Protein AF-A0A2N5H5Q6-F1 (afdb_monomer)

Sequence (59 aa):
MKVYVHEKGIVLAGKAWEVKRKLKEYSRDHMLVQDWVTSVSNTQPVRKSCGKAASFAKI

Secondary structure (DSSP, 8-state):
-EEEEETTEEEEES-HHHHHHHHHHHHHH-SSHHHHHHHHHTTS--------PPP----

pLDDT: mean 76.63, std 14.84, range [43.34, 95.06]

Solvent-accessible surface area (backbone atoms only — not comparable to full-atom values): 3968 Å² total; per-residue (Å²): 118,49,80,47,82,46,99,90,47,75,48,79,50,60,56,71,68,58,53,53,54,51,50,61,54,46,56,74,80,30,94,44,73,66,56,45,48,55,60,53,62,74,67,52,79,74,76,76,73,88,76,71,84,75,84,87,83,77,132

Radius of gyration: 18.69 Å; Cα contacts (8 Å, |Δi|>4): 36; chains: 1; bounding box: 43×50×22 Å

Nearest PDB structur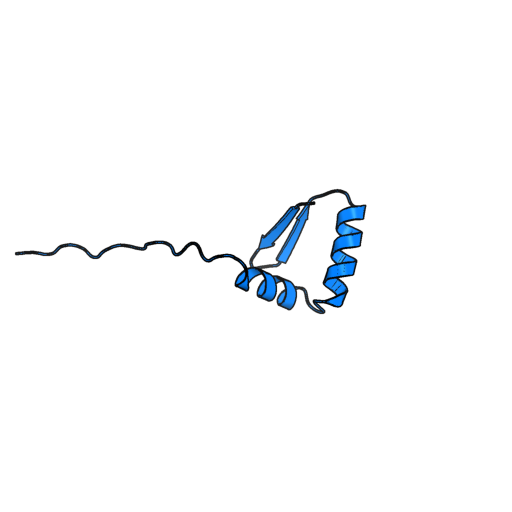es (foldseek):
  2jug-assembly1_B  TM=3.024E-01  e=9.319E+00  Archangium disciforme

Mean predicted aligned error: 11.02 Å

Structure (mmCIF, N/CA/C/O backbone):
data_AF-A0A2N5H5Q6-F1
#
_entry.id   AF-A0A2N5H5Q6-F1
#
loop_
_atom_site.group_PDB
_atom_site.id
_atom_site.type_symbol
_atom_site.label_atom_id
_atom_site.label_alt_id
_atom_site.label_comp_id
_atom_site.label_asym_id
_atom_site.label_entity_id
_atom_site.label_seq_id
_atom_site.pdbx_PDB_ins_code
_atom_site.Cartn_x
_atom_site.Cartn_y
_atom_site.Cartn_z
_atom_site.occupancy
_atom_site.B_iso_or_equiv
_atom_site.auth_seq_id
_atom_site.auth_comp_id
_atom_site.auth_asym_id
_atom_site.auth_atom_id
_atom_site.pdbx_PDB_model_num
ATOM 1 N N . MET A 1 1 ? 10.167 3.301 -8.566 1.00 79.31 1 MET A N 1
ATOM 2 C CA . MET A 1 1 ? 9.116 2.829 -7.639 1.00 79.31 1 MET A CA 1
ATOM 3 C C . MET A 1 1 ? 8.245 3.978 -7.120 1.00 79.31 1 MET A C 1
ATOM 5 O O . MET A 1 1 ? 8.802 4.951 -6.626 1.00 79.31 1 MET A O 1
ATOM 9 N N . LYS A 1 2 ? 6.912 3.871 -7.206 1.00 85.50 2 LYS A N 1
ATOM 10 C CA . LYS A 1 2 ? 5.928 4.772 -6.574 1.00 85.50 2 LYS A CA 1
ATOM 11 C C . LYS A 1 2 ? 5.043 3.975 -5.612 1.00 85.50 2 LYS A C 1
ATOM 13 O O . LYS A 1 2 ? 4.661 2.851 -5.929 1.00 85.50 2 LYS A O 1
ATOM 18 N N . VAL A 1 3 ? 4.738 4.555 -4.453 1.00 85.31 3 VAL A N 1
ATOM 19 C CA . VAL A 1 3 ? 3.880 3.948 -3.426 1.00 85.31 3 VAL A CA 1
ATOM 20 C C . VAL A 1 3 ? 2.607 4.776 -3.324 1.00 85.31 3 VAL A C 1
ATOM 22 O O . VAL A 1 3 ? 2.674 5.972 -3.050 1.00 85.31 3 VAL A O 1
ATOM 25 N N . TYR A 1 4 ? 1.465 4.145 -3.556 1.00 87.00 4 TYR A N 1
ATOM 26 C CA . TYR A 1 4 ? 0.145 4.727 -3.369 1.00 87.00 4 TYR A CA 1
ATOM 27 C C . TYR A 1 4 ? -0.481 4.071 -2.148 1.00 87.00 4 TYR A C 1
ATOM 29 O O . TYR A 1 4 ? -0.686 2.859 -2.125 1.00 87.00 4 TYR A O 1
ATOM 37 N N . VAL A 1 5 ? -0.758 4.865 -1.122 1.00 82.50 5 VAL A N 1
ATOM 38 C CA . VAL A 1 5 ? -1.444 4.382 0.076 1.00 82.50 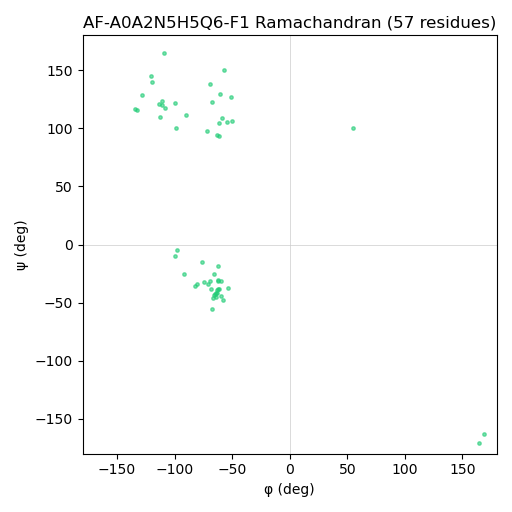5 VAL A CA 1
ATOM 39 C C . VAL A 1 5 ? -2.907 4.780 -0.033 1.00 82.50 5 VAL A C 1
ATOM 41 O O . VAL A 1 5 ? -3.225 5.957 -0.189 1.00 82.50 5 VAL A O 1
ATOM 44 N N . HIS A 1 6 ? -3.780 3.783 0.008 1.00 81.06 6 HIS A N 1
ATOM 45 C CA . HIS A 1 6 ? -5.225 3.938 0.097 1.00 81.06 6 HIS A CA 1
ATOM 46 C C . HIS A 1 6 ? -5.697 3.511 1.490 1.00 81.06 6 HIS A C 1
ATOM 48 O O . HIS A 1 6 ? -4.999 2.803 2.209 1.00 81.06 6 HIS A O 1
ATOM 54 N N . GLU A 1 7 ? -6.924 3.879 1.854 1.00 76.00 7 GLU A N 1
ATOM 55 C CA . GLU A 1 7 ? -7.518 3.517 3.151 1.00 76.00 7 GLU A CA 1
ATOM 56 C C . GLU A 1 7 ? -7.623 1.999 3.364 1.00 76.00 7 GLU A C 1
ATOM 58 O O . GLU A 1 7 ? -7.516 1.514 4.484 1.00 76.00 7 GLU A O 1
ATOM 63 N N . LYS A 1 8 ? -7.811 1.234 2.281 1.00 80.25 8 LYS A N 1
ATOM 64 C CA . LYS A 1 8 ? -7.984 -0.227 2.331 1.00 80.25 8 LYS A CA 1
ATOM 65 C C . LYS A 1 8 ? -6.704 -1.017 2.045 1.00 80.25 8 LYS A C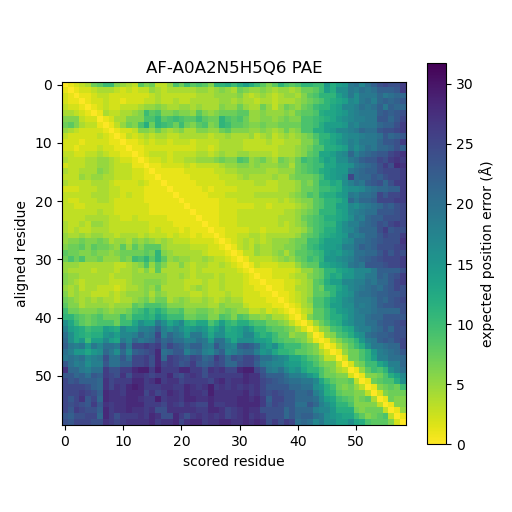 1
ATOM 67 O O . LYS A 1 8 ? -6.735 -2.242 2.109 1.00 80.25 8 LYS A O 1
ATOM 72 N N . GLY A 1 9 ? -5.595 -0.362 1.695 1.00 81.38 9 GLY A N 1
ATOM 73 C CA . GLY A 1 9 ? -4.372 -1.071 1.322 1.00 81.38 9 GLY A CA 1
ATOM 74 C C . GLY A 1 9 ? -3.339 -0.219 0.595 1.00 81.38 9 GLY A C 1
ATOM 75 O O . GLY A 1 9 ? -3.454 0.999 0.496 1.00 81.38 9 GLY A O 1
ATOM 76 N N . ILE A 1 10 ? -2.302 -0.879 0.082 1.00 88.00 10 ILE A N 1
ATOM 77 C CA . ILE A 1 10 ? -1.107 -0.221 -0.452 1.00 88.00 10 ILE A CA 1
ATOM 78 C C . ILE A 1 10 ? -0.825 -0.760 -1.847 1.00 88.00 10 ILE A C 1
ATOM 80 O O . ILE A 1 10 ? -0.741 -1.969 -2.056 1.00 88.00 10 ILE A O 1
ATOM 84 N N . VAL A 1 11 ? -0.660 0.147 -2.803 1.00 89.00 11 VAL A N 1
A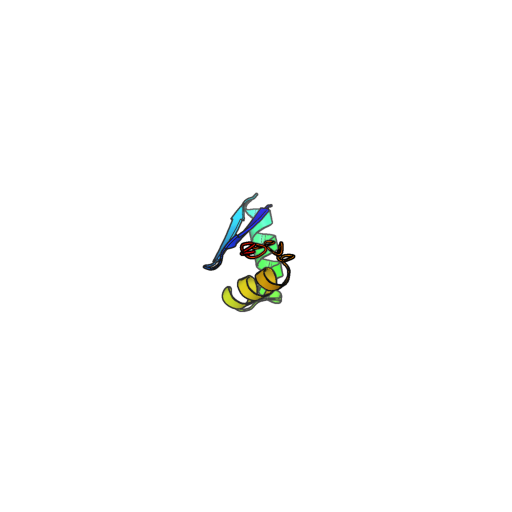TOM 85 C CA . VAL A 1 11 ? -0.334 -0.170 -4.190 1.00 89.00 11 VAL A CA 1
ATOM 86 C C . VAL A 1 11 ? 1.084 0.298 -4.483 1.00 89.00 11 VAL A C 1
ATOM 88 O O . VAL A 1 11 ? 1.444 1.463 -4.324 1.00 89.00 11 VAL A O 1
ATOM 91 N N . LEU A 1 12 ? 1.905 -0.643 -4.924 1.00 89.88 12 LEU A N 1
ATOM 92 C CA . LEU A 1 12 ? 3.323 -0.471 -5.195 1.00 89.88 12 LEU A CA 1
ATOM 93 C C . LEU A 1 12 ? 3.546 -0.607 -6.705 1.00 89.88 12 LEU A C 1
ATOM 95 O O . LEU A 1 12 ? 3.423 -1.702 -7.246 1.00 89.88 12 LEU A O 1
ATOM 99 N N . ALA A 1 13 ? 3.873 0.489 -7.389 1.00 90.19 13 ALA A N 1
ATOM 100 C CA . ALA A 1 13 ? 4.067 0.500 -8.840 1.00 90.19 13 ALA A CA 1
ATOM 101 C C . ALA A 1 13 ? 5.546 0.727 -9.200 1.00 90.19 13 ALA A C 1
ATOM 103 O O . ALA A 1 13 ? 6.141 1.756 -8.859 1.00 90.19 13 ALA A O 1
ATOM 104 N N . GLY A 1 14 ? 6.164 -0.219 -9.908 1.00 91.31 14 GLY A N 1
ATOM 105 C CA . GLY A 1 14 ? 7.566 -0.116 -10.316 1.00 91.31 14 GLY A CA 1
ATOM 106 C C . GLY A 1 14 ? 8.140 -1.416 -10.868 1.00 91.31 14 GLY A C 1
ATOM 107 O O . GLY A 1 14 ? 7.401 -2.333 -11.224 1.00 91.31 14 GLY A O 1
ATOM 108 N N . LYS A 1 15 ? 9.474 -1.504 -10.932 1.00 93.88 15 LYS A N 1
ATOM 109 C CA . LYS A 1 15 ? 10.156 -2.736 -11.348 1.00 93.88 15 LYS A CA 1
ATOM 110 C C . LYS A 1 15 ? 9.973 -3.805 -10.268 1.00 93.88 15 LYS A C 1
ATOM 112 O O . LYS A 1 15 ? 10.136 -3.520 -9.084 1.00 93.88 15 LYS A O 1
ATOM 117 N N . ALA A 1 16 ? 9.708 -5.048 -10.668 1.00 91.38 16 ALA A N 1
ATOM 118 C CA . ALA A 1 16 ? 9.392 -6.138 -9.738 1.00 91.38 16 ALA A CA 1
ATOM 119 C C . ALA A 1 16 ? 10.449 -6.334 -8.631 1.00 91.38 16 ALA A C 1
ATOM 121 O O . ALA A 1 16 ? 10.117 -6.587 -7.473 1.00 91.38 16 ALA A O 1
ATOM 122 N N . TRP A 1 17 ? 11.731 -6.170 -8.959 1.00 95.06 17 TRP A N 1
ATOM 123 C CA . TRP A 1 17 ? 12.815 -6.309 -7.986 1.00 95.06 17 TRP A CA 1
ATOM 124 C C . TRP A 1 17 ? 12.863 -5.157 -6.970 1.00 95.06 17 TRP A C 1
ATOM 126 O O . TRP A 1 17 ? 13.182 -5.390 -5.804 1.00 95.06 17 TRP A O 1
ATOM 136 N N . GLU A 1 18 ? 12.508 -3.935 -7.376 1.00 92.81 18 GLU A N 1
ATOM 137 C CA . GLU A 1 18 ? 12.416 -2.779 -6.475 1.00 92.81 18 GLU A CA 1
ATOM 138 C C . GLU A 1 18 ? 11.286 -2.997 -5.469 1.00 92.81 18 GLU A C 1
ATOM 140 O O . GLU A 1 18 ? 11.476 -2.795 -4.270 1.00 92.81 18 GLU A O 1
ATOM 145 N N . VAL A 1 19 ? 10.139 -3.486 -5.955 1.00 91.00 19 VAL A N 1
ATOM 146 C CA . VAL A 1 19 ? 8.975 -3.841 -5.131 1.00 91.00 19 VAL A CA 1
ATOM 147 C C . VAL A 1 19 ? 9.365 -4.893 -4.096 1.00 91.00 19 VAL A C 1
ATOM 149 O O . VAL A 1 19 ? 9.107 -4.718 -2.907 1.00 91.00 19 VAL A O 1
ATOM 152 N N . LYS A 1 20 ? 10.056 -5.955 -4.526 1.00 92.25 20 LYS A N 1
ATOM 153 C CA . LYS A 1 20 ? 10.490 -7.047 -3.645 1.00 92.25 20 LYS A CA 1
ATOM 154 C C . LYS A 1 20 ? 11.465 -6.572 -2.568 1.00 92.25 20 LYS A C 1
ATOM 156 O O . LYS A 1 20 ? 11.340 -6.967 -1.411 1.00 92.25 20 LYS A O 1
ATOM 161 N N . ARG A 1 21 ? 12.421 -5.709 -2.930 1.00 93.94 21 ARG A N 1
ATOM 162 C CA . ARG A 1 21 ? 13.369 -5.123 -1.972 1.00 93.94 21 ARG A CA 1
ATOM 163 C C . ARG A 1 21 ? 12.637 -4.249 -0.951 1.00 93.94 21 ARG A C 1
ATOM 165 O O . ARG A 1 21 ? 12.885 -4.392 0.241 1.00 93.94 21 ARG A O 1
ATOM 172 N N . LYS A 1 22 ? 11.714 -3.400 -1.409 1.00 90.06 22 LYS A N 1
ATOM 173 C CA . LYS A 1 22 ? 10.976 -2.470 -0.547 1.00 90.06 22 LYS A CA 1
ATOM 174 C C . LYS A 1 22 ? 10.014 -3.188 0.405 1.00 90.06 22 LYS A C 1
ATOM 176 O O . LYS A 1 22 ? 9.947 -2.833 1.574 1.00 90.06 22 LYS A O 1
ATOM 181 N N . LEU A 1 23 ? 9.346 -4.249 -0.053 1.00 89.94 23 LEU A N 1
ATOM 182 C CA . LEU A 1 23 ? 8.533 -5.110 0.816 1.00 89.94 23 LEU A CA 1
ATOM 183 C C . LEU A 1 23 ? 9.368 -5.778 1.914 1.00 89.94 23 LEU A C 1
ATOM 185 O O . LEU A 1 23 ? 8.912 -5.888 3.044 1.00 89.94 23 LEU A O 1
ATOM 189 N N . LYS A 1 24 ? 10.601 -6.198 1.607 1.00 91.19 24 LYS A N 1
ATOM 190 C CA . LYS A 1 24 ? 11.491 -6.825 2.595 1.00 91.19 24 LYS A CA 1
ATOM 191 C C . LYS A 1 24 ? 11.984 -5.843 3.662 1.00 91.19 24 LYS A C 1
ATOM 193 O O . LYS A 1 24 ? 12.236 -6.256 4.787 1.00 91.19 24 LYS A O 1
ATOM 198 N N . GLU A 1 25 ? 12.135 -4.574 3.296 1.00 89.62 25 GLU A N 1
ATOM 199 C CA . GLU A 1 25 ? 12.443 -3.485 4.225 1.00 89.62 25 GLU A CA 1
ATOM 200 C C . GLU A 1 25 ? 11.251 -3.237 5.159 1.00 89.62 25 GLU A C 1
ATOM 202 O O . GLU A 1 25 ? 11.381 -3.435 6.360 1.00 89.62 25 GLU A O 1
ATOM 207 N N . TYR A 1 26 ? 10.060 -2.977 4.606 1.00 87.81 26 TYR A N 1
ATOM 208 C CA . TYR A 1 26 ? 8.856 -2.711 5.406 1.00 87.81 26 TYR A CA 1
ATOM 209 C C . TYR A 1 26 ? 8.361 -3.903 6.225 1.00 87.81 26 TYR A C 1
ATOM 211 O O . TYR A 1 26 ? 7.746 -3.703 7.263 1.00 87.81 26 TYR A O 1
ATOM 219 N N . SER A 1 27 ? 8.660 -5.136 5.813 1.00 87.06 27 SER A N 1
ATOM 220 C CA . SER A 1 27 ? 8.361 -6.331 6.609 1.00 87.06 27 SER A CA 1
ATOM 221 C C . SER A 1 27 ? 9.098 -6.361 7.953 1.00 87.06 27 SER A C 1
ATOM 223 O O . SER A 1 27 ? 8.715 -7.147 8.817 1.00 87.06 27 SER A O 1
ATOM 225 N N . ARG A 1 28 ? 10.171 -5.578 8.126 1.00 87.62 28 ARG A N 1
ATOM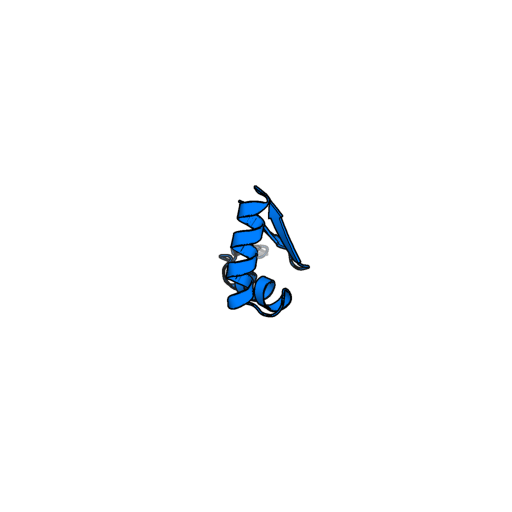 226 C CA . ARG A 1 28 ? 10.874 -5.448 9.412 1.00 87.62 28 ARG A CA 1
ATOM 2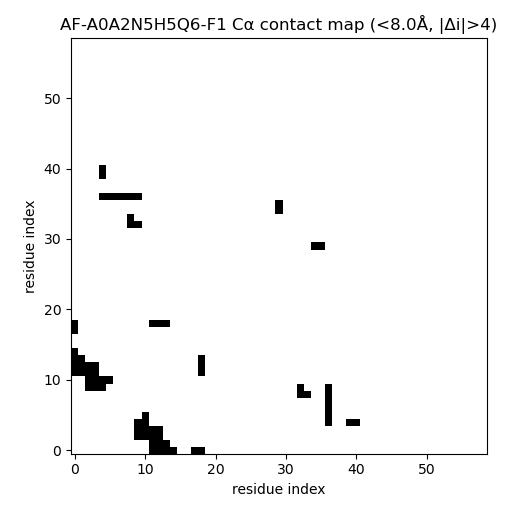27 C C . ARG A 1 28 ? 10.188 -4.447 10.334 1.00 87.62 28 ARG A C 1
ATOM 229 O O . ARG A 1 28 ? 10.160 -4.668 11.537 1.00 87.62 28 ARG A O 1
ATOM 236 N N . ASP A 1 29 ? 9.643 -3.384 9.751 1.00 83.19 29 ASP A N 1
ATOM 237 C CA . ASP A 1 29 ? 9.072 -2.252 10.483 1.00 83.19 29 ASP A CA 1
ATOM 238 C C . ASP A 1 29 ? 7.568 -2.421 10.752 1.00 83.19 29 ASP A C 1
ATOM 240 O O . ASP A 1 29 ? 7.035 -1.873 11.714 1.00 83.19 29 ASP A O 1
ATOM 244 N N . HIS A 1 30 ? 6.871 -3.195 9.917 1.00 82.00 30 HIS A N 1
ATOM 245 C CA . HIS A 1 30 ? 5.429 -3.400 9.995 1.00 82.00 30 HIS A CA 1
ATOM 246 C C . HIS A 1 30 ? 5.094 -4.891 9.890 1.00 82.00 30 HIS A C 1
ATOM 248 O O . HIS A 1 30 ? 5.301 -5.518 8.850 1.00 82.00 30 HIS A O 1
ATOM 254 N N . MET A 1 31 ? 4.536 -5.461 10.962 1.00 81.94 31 MET A N 1
ATOM 255 C CA . MET A 1 31 ? 4.058 -6.851 10.958 1.00 81.94 31 MET A CA 1
ATOM 256 C C . MET A 1 31 ? 2.745 -7.011 10.183 1.00 81.94 31 MET A C 1
ATOM 258 O O . MET A 1 31 ? 2.504 -8.051 9.572 1.00 81.94 31 MET A O 1
ATOM 262 N N . LEU A 1 32 ? 1.897 -5.979 10.201 1.00 85.69 32 LEU A N 1
ATOM 263 C CA . LEU A 1 32 ? 0.574 -5.976 9.587 1.00 85.69 32 LEU A CA 1
ATOM 264 C C . LEU A 1 32 ? 0.468 -4.866 8.541 1.00 85.69 32 LEU A C 1
ATOM 266 O O . LEU A 1 32 ? 0.971 -3.757 8.714 1.00 85.69 32 LEU A O 1
ATOM 270 N N . VAL A 1 33 ? -0.278 -5.139 7.468 1.00 83.69 33 VAL A N 1
ATOM 271 C CA . VAL A 1 33 ? -0.579 -4.127 6.441 1.00 83.69 33 VAL A CA 1
ATOM 272 C C . VAL A 1 33 ? -1.374 -2.958 7.039 1.00 83.69 33 VAL A C 1
ATOM 274 O O . VAL A 1 33 ? -1.204 -1.822 6.611 1.00 83.69 33 VAL A O 1
ATOM 277 N N . GLN A 1 34 ? -2.193 -3.212 8.065 1.00 83.88 34 GLN A N 1
ATOM 278 C CA . GLN A 1 34 ? -2.948 -2.177 8.779 1.00 83.88 34 GLN A CA 1
ATOM 279 C C . GLN A 1 34 ? -2.038 -1.186 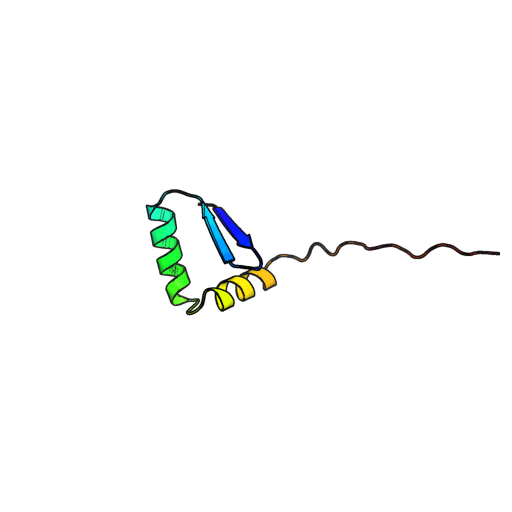9.519 1.00 83.88 34 GLN A C 1
ATOM 281 O O . GLN A 1 34 ? -2.259 0.023 9.425 1.00 83.88 34 GLN A O 1
ATOM 286 N N . ASP A 1 35 ? -0.988 -1.674 10.188 1.00 84.19 35 ASP A N 1
ATOM 287 C CA . ASP A 1 35 ? 0.014 -0.814 10.834 1.00 84.19 35 ASP A CA 1
ATOM 288 C C . ASP A 1 35 ? 0.741 0.054 9.814 1.00 84.19 35 ASP A C 1
ATOM 290 O O . ASP A 1 35 ? 1.004 1.237 10.049 1.00 84.19 35 ASP A O 1
ATOM 294 N N . TRP A 1 36 ? 1.018 -0.514 8.641 1.00 83.75 36 TRP A N 1
ATOM 295 C CA . TRP A 1 36 ? 1.676 0.215 7.572 1.00 83.75 36 TRP A CA 1
ATOM 296 C C . TRP A 1 36 ? 0.785 1.341 7.024 1.00 83.75 36 TRP A C 1
ATOM 298 O O . TRP A 1 36 ? 1.238 2.481 6.912 1.00 83.75 36 TRP A O 1
ATOM 308 N N . VAL A 1 37 ? -0.497 1.073 6.753 1.00 84.38 37 VAL A N 1
ATOM 309 C CA . VAL A 1 37 ? -1.450 2.108 6.306 1.00 84.38 37 VAL A CA 1
ATOM 310 C C . VAL A 1 37 ? -1.578 3.219 7.355 1.00 84.38 37 VAL A C 1
ATOM 312 O O . VAL A 1 37 ? -1.488 4.396 7.002 1.00 84.38 37 VAL A O 1
ATOM 315 N N . THR A 1 38 ? -1.689 2.854 8.635 1.00 82.81 38 THR A N 1
ATOM 316 C CA . THR A 1 38 ? -1.841 3.797 9.759 1.00 82.81 38 THR A CA 1
ATOM 317 C C . THR A 1 38 ? -0.609 4.693 9.936 1.00 82.81 38 THR A C 1
ATOM 319 O O . THR A 1 38 ? -0.726 5.910 10.118 1.00 82.81 38 THR A O 1
ATOM 322 N N . SER A 1 39 ? 0.588 4.114 9.814 1.00 78.06 39 SER A N 1
ATOM 323 C CA . SER A 1 39 ? 1.860 4.842 9.924 1.00 78.06 39 SER A CA 1
ATOM 324 C C . SER A 1 39 ? 2.020 5.887 8.815 1.00 78.06 39 SER A C 1
ATOM 326 O O . SER A 1 39 ? 2.487 7.005 9.050 1.00 78.06 39 SER A O 1
ATOM 328 N N . VAL A 1 40 ? 1.592 5.554 7.593 1.00 76.69 40 VAL A N 1
ATOM 329 C CA . VAL A 1 40 ? 1.723 6.460 6.444 1.00 76.69 40 VAL A CA 1
ATOM 330 C C . VAL A 1 40 ? 0.611 7.514 6.424 1.00 76.69 40 VAL A C 1
ATOM 332 O O . VAL A 1 40 ? 0.883 8.660 6.055 1.00 76.69 40 VAL A O 1
ATOM 335 N N . SER A 1 41 ? -0.609 7.192 6.874 1.00 68.38 41 SER A N 1
ATOM 336 C CA . SER A 1 41 ? -1.698 8.177 6.982 1.00 68.38 41 SER A CA 1
ATOM 337 C C . SER A 1 41 ? -1.379 9.315 7.952 1.00 68.38 41 SER A C 1
ATOM 339 O O . SER A 1 41 ? -1.786 10.447 7.710 1.00 68.38 41 SER A O 1
ATOM 341 N N . ASN A 1 42 ? -0.596 9.047 9.000 1.00 60.97 42 ASN A N 1
ATOM 342 C CA . ASN A 1 42 ? -0.203 10.061 9.983 1.00 60.97 42 ASN A CA 1
ATOM 343 C C . ASN A 1 42 ? 0.902 11.008 9.469 1.00 60.97 42 ASN A C 1
ATOM 345 O O . ASN A 1 42 ? 1.137 12.067 10.041 1.00 60.97 42 ASN A O 1
ATOM 349 N N . THR A 1 43 ? 1.579 10.632 8.378 1.00 58.34 43 THR A N 1
ATOM 350 C CA . THR A 1 43 ? 2.714 11.379 7.806 1.00 58.34 43 THR A CA 1
ATOM 351 C C . THR A 1 43 ? 2.305 12.248 6.610 1.00 58.34 43 THR A C 1
ATOM 353 O O . THR A 1 43 ? 3.076 13.095 6.157 1.00 58.34 43 THR A O 1
ATOM 356 N N . GLN A 1 44 ? 1.083 12.094 6.090 1.00 56.53 44 GLN A N 1
ATOM 357 C CA . GLN A 1 44 ? 0.564 13.020 5.086 1.00 56.53 44 GLN A CA 1
ATOM 358 C C . GLN A 1 44 ? 0.355 14.385 5.763 1.00 56.53 44 GLN A C 1
ATOM 360 O O . GLN A 1 44 ? -0.411 14.458 6.727 1.00 56.53 44 GLN A O 1
ATOM 365 N N . PRO A 1 45 ? 0.975 15.483 5.285 1.00 51.91 45 PRO A N 1
ATOM 366 C CA . PRO A 1 45 ? 0.574 16.804 5.729 1.00 51.91 45 PRO A CA 1
ATOM 367 C C . PRO A 1 45 ? -0.881 16.963 5.301 1.00 51.91 45 PRO A C 1
ATOM 369 O O . PRO A 1 45 ? -1.171 17.121 4.113 1.00 51.91 45 PRO A O 1
ATOM 372 N N . VAL A 1 46 ? -1.803 16.857 6.262 1.00 57.03 46 VAL A N 1
ATOM 373 C CA . VAL A 1 46 ? -3.215 17.166 6.059 1.00 57.03 46 VAL A CA 1
ATOM 374 C C . VAL A 1 46 ? -3.237 18.544 5.418 1.00 57.03 46 VAL A C 1
ATOM 376 O O . VAL A 1 46 ? -2.956 19.553 6.070 1.00 57.03 46 VAL A O 1
ATOM 379 N N . ARG A 1 47 ? -3.528 18.599 4.114 1.00 56.31 47 ARG A N 1
ATOM 380 C CA . ARG A 1 47 ? -3.905 19.843 3.455 1.00 56.31 47 ARG A CA 1
ATOM 381 C C . ARG A 1 47 ? -5.198 20.220 4.151 1.00 56.31 47 ARG A C 1
ATOM 383 O O . ARG A 1 47 ? -6.243 19.668 3.819 1.00 56.31 47 ARG A O 1
ATOM 390 N N . LYS A 1 48 ? -5.111 21.055 5.192 1.00 53.38 48 LYS A N 1
ATOM 391 C CA . LYS A 1 48 ? -6.281 21.565 5.899 1.00 53.38 48 LYS A CA 1
ATOM 392 C C . LYS A 1 48 ? -7.150 22.204 4.828 1.00 53.38 48 LYS A C 1
ATOM 394 O O . LYS A 1 48 ? -6.798 23.248 4.282 1.00 53.38 48 LYS A O 1
ATOM 399 N N . SER A 1 49 ? -8.237 21.536 4.465 1.00 54.78 49 SER A N 1
ATOM 400 C CA . SER A 1 49 ? -9.278 22.137 3.656 1.00 54.78 49 SER A CA 1
ATOM 401 C C . SER A 1 49 ? -9.771 23.339 4.450 1.00 54.78 49 SER A C 1
ATOM 403 O O . SER A 1 49 ? -10.384 23.178 5.505 1.00 54.78 49 SER A O 1
ATOM 405 N N . CYS A 1 50 ? -9.441 24.538 3.977 1.00 43.34 50 CYS A N 1
ATOM 406 C CA . CYS A 1 50 ? -10.068 25.772 4.418 1.00 43.34 50 CYS A CA 1
ATOM 407 C C . CYS A 1 50 ? -11.556 25.662 4.056 1.00 43.34 50 CYS A C 1
ATOM 409 O O . CYS A 1 50 ? -11.955 25.869 2.911 1.00 43.34 50 CYS A O 1
ATOM 411 N N . GLY A 1 51 ? -12.358 25.190 5.006 1.00 51.94 51 GLY A N 1
ATOM 412 C CA . GLY A 1 51 ? -13.786 24.976 4.851 1.00 51.94 51 GLY A CA 1
ATOM 413 C C . GLY A 1 51 ? -14.567 26.142 5.438 1.00 51.94 51 GLY A C 1
ATOM 414 O O . GLY A 1 51 ? -14.774 26.178 6.642 1.00 51.94 51 GLY A O 1
ATOM 415 N N . LYS A 1 52 ? -15.013 27.031 4.541 1.00 54.34 52 LYS A N 1
ATOM 416 C CA . LYS A 1 52 ? -16.165 27.952 4.629 1.00 54.34 52 LYS A CA 1
ATOM 417 C C . LYS A 1 52 ? -16.219 28.901 5.836 1.00 54.34 52 LYS A C 1
ATOM 419 O O . LYS A 1 52 ? -16.738 28.568 6.896 1.00 54.34 52 LYS A O 1
ATOM 424 N N . ALA A 1 53 ? -15.817 30.153 5.596 1.00 54.06 53 ALA A N 1
ATOM 425 C CA . ALA A 1 53 ? -16.295 31.279 6.390 1.00 54.06 53 ALA A CA 1
ATOM 426 C C . ALA A 1 53 ? -17.825 31.380 6.257 1.00 54.06 53 ALA A C 1
ATOM 428 O O . ALA A 1 53 ? -18.377 31.313 5.156 1.00 54.06 53 ALA A O 1
ATOM 429 N N . ALA A 1 54 ? -18.480 31.461 7.411 1.00 57.12 54 ALA A N 1
ATOM 430 C CA . ALA A 1 54 ? -19.919 31.492 7.592 1.00 57.12 54 ALA A CA 1
ATOM 431 C C . ALA A 1 54 ? -20.593 32.641 6.824 1.00 57.12 54 ALA A C 1
ATOM 433 O O . ALA A 1 54 ? -20.010 33.704 6.613 1.00 57.12 54 ALA A O 1
ATOM 434 N N . SER A 1 55 ? -21.848 32.402 6.430 1.00 58.19 55 SER A N 1
ATOM 435 C CA . SER A 1 55 ? -22.728 33.389 5.801 1.00 58.19 55 SER A CA 1
ATOM 436 C C . SER A 1 55 ? -22.791 34.677 6.618 1.00 58.19 55 SER A C 1
ATOM 438 O O . SER A 1 55 ? -23.109 34.658 7.806 1.00 58.19 55 SER A O 1
ATOM 440 N N . PHE A 1 56 ? -22.532 35.799 5.951 1.00 52.09 56 PHE A N 1
ATOM 441 C CA . PHE A 1 56 ? -22.819 37.129 6.468 1.00 52.09 56 PHE A CA 1
ATOM 442 C C . PHE A 1 56 ? -24.340 37.333 6.446 1.00 52.09 56 PHE A C 1
ATOM 444 O O . PHE A 1 56 ? -24.919 37.659 5.414 1.00 52.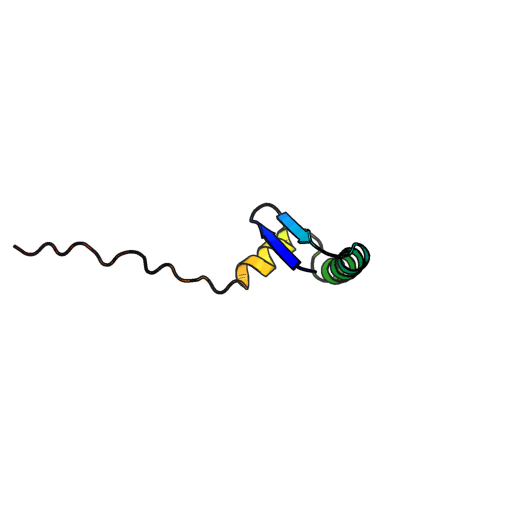09 56 PHE A O 1
ATOM 451 N N . ALA A 1 57 ? -24.991 37.116 7.585 1.00 55.94 57 ALA A 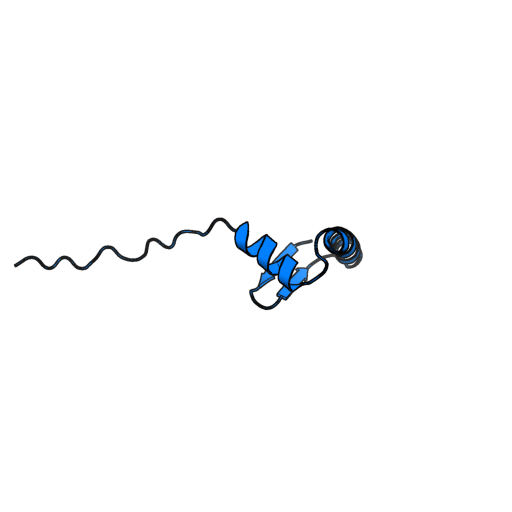N 1
ATOM 452 C CA . ALA A 1 57 ? -26.291 37.705 7.865 1.00 55.94 57 ALA A CA 1
ATOM 453 C C . ALA A 1 57 ? -26.036 39.046 8.560 1.00 55.94 57 ALA A C 1
ATOM 455 O O . ALA A 1 57 ? -25.529 39.081 9.684 1.00 55.94 57 ALA A O 1
ATOM 456 N N . LYS A 1 58 ? -26.346 40.152 7.886 1.00 61.97 58 LYS A N 1
ATOM 457 C CA . LYS A 1 58 ? -26.452 41.460 8.528 1.00 61.97 58 LYS A CA 1
ATOM 458 C C . LYS A 1 58 ? -27.725 42.129 8.021 1.00 61.97 58 LYS A C 1
ATOM 460 O O . LYS A 1 58 ? -27.888 42.305 6.817 1.00 61.97 58 LYS A O 1
ATOM 465 N N . ILE A 1 59 ? -28.619 42.354 8.978 1.00 63.84 59 ILE A N 1
ATOM 466 C CA . ILE A 1 59 ? -29.798 43.222 8.917 1.00 63.84 59 ILE A CA 1
ATOM 467 C C . ILE A 1 59 ? -29.315 44.664 8.769 1.00 63.84 59 ILE A C 1
ATOM 469 O O . ILE A 1 59 ? -28.265 44.974 9.387 1.00 63.84 59 ILE A O 1
#

Foldseek 3Di:
DDWDQDPVFIDDDDDPVVVVVVCVVVVVVDVDRNVVSVVVVVVPPPPPPPPDDDDDDDD